Protein AF-A6RE35-F1 (afdb_monomer)

Sequence (112 aa):
MRPPGSALAWGPKTLSGVRTVAKQLSQEARRKWWSGACGKLSDWYRGWSFSRPTVEYQVKAPPELTMPRHALHRWLALRSSHGDFSWYHRRFQHADARLTCVCGHNKSPEHL

Secondary structure (DSSP, 8-state):
------------SSHHHHHHHHHHHHHHHHHHHHHHHHTTS-HHHHHGGGTSS-----SSPPGGGGS-HHHHHHHHHHHHT-SS-HHHHHHTT-TT---B-TTSSB--GGG-

Structure (mmCIF, N/CA/C/O backbone):
data_AF-A6RE35-F1
#
_entry.id   AF-A6RE35-F1
#
loop_
_atom_site.group_PDB
_atom_site.id
_atom_site.type_symbol
_atom_site.label_atom_id
_atom_site.label_alt_id
_atom_site.label_comp_id
_atom_site.label_asym_id
_atom_site.label_entity_id
_atom_site.label_seq_id
_atom_site.pdbx_PDB_ins_code
_atom_site.Cartn_x
_atom_site.Cartn_y
_atom_site.Cartn_z
_atom_site.occupancy
_atom_site.B_iso_or_equiv
_atom_site.auth_seq_id
_atom_site.auth_comp_id
_atom_site.auth_asym_id
_atom_site.auth_atom_id
_atom_site.pdbx_PDB_model_num
ATOM 1 N N . MET A 1 1 ? -36.922 13.009 54.046 1.00 37.09 1 MET A N 1
ATOM 2 C CA . MET A 1 1 ? -35.599 13.297 53.449 1.00 37.09 1 MET A CA 1
ATOM 3 C C . MET A 1 1 ? -35.063 12.011 52.838 1.00 37.09 1 MET A C 1
ATOM 5 O O . MET A 1 1 ? -34.934 11.030 53.554 1.00 37.09 1 MET A O 1
ATOM 9 N N . ARG A 1 2 ? -34.858 11.972 51.517 1.00 34.19 2 ARG A N 1
ATOM 10 C CA . ARG A 1 2 ? -34.337 10.807 50.779 1.00 34.19 2 ARG A CA 1
ATOM 11 C C . ARG A 1 2 ? -32.850 11.070 50.513 1.00 34.19 2 ARG A C 1
ATOM 13 O O . ARG A 1 2 ? -32.555 12.182 50.076 1.00 34.19 2 ARG A O 1
ATOM 20 N N . PRO A 1 3 ? -31.919 10.140 50.780 1.00 38.78 3 PRO A N 1
ATOM 21 C CA . PRO A 1 3 ? -30.518 10.397 50.481 1.00 38.78 3 PRO A CA 1
ATOM 22 C C . PRO A 1 3 ? -30.341 10.501 48.956 1.00 38.78 3 PRO A C 1
ATOM 24 O O . PRO A 1 3 ? -31.000 9.755 48.220 1.00 38.78 3 PRO A O 1
ATOM 27 N N . PRO A 1 4 ? -29.502 11.427 48.458 1.00 44.81 4 PRO A N 1
ATOM 28 C CA . PRO A 1 4 ? -29.208 11.530 47.039 1.00 44.81 4 PRO A CA 1
ATOM 29 C C . PRO A 1 4 ? -28.465 10.266 46.613 1.00 44.81 4 PRO A C 1
ATOM 31 O O . PRO A 1 4 ? -27.337 10.002 47.027 1.00 44.81 4 PRO A O 1
ATOM 34 N N . GLY A 1 5 ? -29.157 9.448 45.821 1.00 42.91 5 GLY A N 1
ATOM 35 C CA . GLY A 1 5 ? -28.603 8.254 45.215 1.00 42.91 5 GLY A CA 1
ATOM 36 C C . GLY A 1 5 ? -27.390 8.633 44.385 1.00 42.91 5 GLY A C 1
ATOM 37 O O . GLY A 1 5 ? -27.515 9.309 43.366 1.00 42.91 5 GLY A O 1
ATOM 38 N N . SER A 1 6 ? -26.230 8.178 44.853 1.00 47.31 6 SER A N 1
ATOM 39 C CA . SER A 1 6 ? -25.045 7.933 44.045 1.00 47.31 6 SER A CA 1
ATOM 40 C C . SER A 1 6 ? -25.492 7.416 42.679 1.00 47.31 6 SER A C 1
ATOM 42 O O . SER A 1 6 ? -26.032 6.311 42.558 1.00 47.31 6 SER A O 1
ATOM 44 N N . ALA A 1 7 ? -25.320 8.254 41.658 1.00 46.28 7 ALA A N 1
ATOM 45 C CA . ALA A 1 7 ? -25.406 7.848 40.272 1.00 46.28 7 ALA A CA 1
ATOM 46 C C . ALA A 1 7 ? -24.207 6.934 40.006 1.00 46.28 7 ALA A C 1
ATOM 48 O O . ALA A 1 7 ? -23.206 7.336 39.419 1.00 46.28 7 ALA A O 1
ATOM 49 N N . LEU A 1 8 ? -24.299 5.695 40.496 1.00 48.25 8 LEU A N 1
ATOM 50 C CA . LEU A 1 8 ? -23.496 4.589 40.014 1.00 48.25 8 LEU A CA 1
ATOM 51 C C . LEU A 1 8 ? -23.636 4.625 38.498 1.00 48.25 8 LEU A C 1
ATOM 53 O O . LEU A 1 8 ? -24.734 4.465 37.961 1.00 48.25 8 LEU A O 1
ATOM 57 N N . ALA A 1 9 ? -22.533 4.934 37.827 1.00 59.28 9 ALA A N 1
ATOM 58 C CA . ALA A 1 9 ? -22.393 4.863 36.390 1.00 59.28 9 ALA A CA 1
ATOM 59 C C . ALA A 1 9 ? -22.585 3.396 35.996 1.00 59.28 9 ALA A C 1
ATOM 61 O O . ALA A 1 9 ? -21.635 2.621 35.909 1.00 59.28 9 ALA A O 1
ATOM 62 N N . TRP A 1 10 ? -23.843 2.979 35.856 1.00 58.25 10 TRP A N 1
ATOM 63 C CA . TRP A 1 10 ? -24.172 1.658 35.365 1.00 58.25 10 TRP A CA 1
ATOM 64 C C . TRP A 1 10 ? -23.621 1.607 33.951 1.00 58.25 10 TRP A C 1
ATOM 66 O O . TRP A 1 10 ? -24.116 2.298 33.058 1.00 58.25 10 TRP A O 1
ATOM 76 N N . GLY A 1 11 ? -22.562 0.820 33.776 1.00 66.19 11 GLY A N 1
ATOM 77 C CA . GLY A 1 11 ? -22.033 0.487 32.468 1.00 66.19 11 GLY A CA 1
ATOM 78 C C . GLY A 1 11 ? -23.140 -0.026 31.540 1.00 66.19 11 GLY A C 1
ATOM 79 O O . GLY A 1 11 ? -24.279 -0.256 31.962 1.00 66.19 11 GLY A O 1
ATOM 80 N N . PRO A 1 12 ? -22.834 -0.196 30.250 1.00 71.38 12 PRO A N 1
ATOM 81 C CA . PRO A 1 12 ? -23.834 -0.557 29.258 1.00 71.38 12 PRO A CA 1
ATOM 82 C C . PRO A 1 12 ? -24.687 -1.752 29.709 1.00 71.38 12 PRO A C 1
ATOM 84 O O . PRO A 1 12 ? -24.177 -2.846 29.931 1.00 71.38 12 PRO A O 1
ATOM 87 N N . LYS A 1 13 ? -26.001 -1.531 29.830 1.00 80.56 13 LYS A N 1
ATOM 88 C CA . LYS A 1 13 ? -26.956 -2.533 30.337 1.00 80.56 13 LYS A CA 1
ATOM 89 C C . LYS A 1 13 ? -27.330 -3.605 29.310 1.00 80.56 13 LYS A C 1
ATOM 91 O O . LYS A 1 13 ? -28.060 -4.537 29.625 1.00 80.56 13 LYS A O 1
ATOM 96 N N . THR A 1 14 ? -26.848 -3.468 28.079 1.00 91.00 14 THR A N 1
ATOM 97 C CA . THR A 1 14 ? -27.125 -4.370 26.960 1.00 91.00 14 THR A CA 1
ATOM 98 C C . THR A 1 14 ? -25.826 -4.933 26.393 1.00 91.00 14 THR A C 1
ATOM 100 O O . THR A 1 14 ? -24.789 -4.263 26.385 1.00 91.00 14 THR A O 1
ATOM 103 N N . LEU A 1 15 ? -25.883 -6.151 25.841 1.00 89.25 15 LEU A N 1
ATOM 104 C CA . LEU A 1 15 ? -24.742 -6.775 25.157 1.00 89.25 15 LEU A CA 1
ATOM 105 C C . LEU A 1 15 ? -24.193 -5.887 24.025 1.00 89.25 15 LEU A C 1
ATOM 107 O O . LEU A 1 15 ? -22.982 -5.818 23.812 1.00 89.25 15 LEU A O 1
ATOM 111 N N . SER A 1 16 ? -25.075 -5.184 23.306 1.00 88.25 16 SER A N 1
ATOM 112 C CA . SER A 1 16 ? -24.685 -4.223 22.271 1.00 88.25 16 SER A CA 1
ATOM 113 C C . SER A 1 16 ? -23.888 -3.055 22.851 1.00 88.25 16 SER A C 1
ATOM 115 O O . SER A 1 16 ? -22.843 -2.713 22.303 1.00 88.25 16 SER A O 1
ATOM 117 N N . GLY A 1 17 ? -24.313 -2.497 23.987 1.00 90.62 17 GLY A N 1
ATOM 118 C CA . GLY A 1 17 ? -23.582 -1.435 24.668 1.00 90.62 17 GLY A CA 1
ATOM 119 C C . GLY A 1 17 ? -22.197 -1.887 25.146 1.00 90.62 17 GLY A C 1
ATOM 120 O O . GLY A 1 17 ? -21.223 -1.172 24.926 1.00 90.62 17 GLY A O 1
ATOM 121 N N . VAL A 1 18 ? -22.079 -3.093 25.721 1.00 90.75 18 VAL A N 1
ATOM 122 C CA . VAL A 1 18 ? -20.782 -3.660 26.149 1.00 90.75 18 VAL A CA 1
ATOM 123 C C . VAL A 1 18 ? -19.835 -3.778 24.953 1.00 90.75 18 VAL A C 1
ATOM 125 O O . VAL A 1 18 ? -18.680 -3.359 25.027 1.00 90.75 18 VAL A O 1
ATOM 128 N N . ARG A 1 19 ? -20.332 -4.273 23.810 1.00 91.50 19 ARG A N 1
ATOM 129 C CA . ARG A 1 19 ? -19.558 -4.361 22.560 1.00 91.50 19 ARG A CA 1
ATOM 130 C C . ARG A 1 19 ? -19.131 -2.989 22.038 1.00 91.50 19 ARG A C 1
ATOM 132 O O . ARG A 1 19 ? -18.024 -2.866 21.519 1.00 91.50 19 ARG A O 1
ATOM 139 N N . THR A 1 20 ? -19.982 -1.972 22.151 1.00 91.94 20 THR A N 1
ATOM 140 C CA . THR A 1 20 ? -19.650 -0.600 21.740 1.00 91.94 20 THR A CA 1
ATOM 141 C C . THR A 1 20 ? -18.537 -0.018 22.603 1.00 91.94 20 THR A C 1
ATOM 143 O O . THR A 1 20 ? -17.552 0.471 22.053 1.00 91.94 20 THR A O 1
ATOM 146 N N . VAL A 1 21 ? -18.635 -0.148 23.928 1.00 91.94 21 VAL A N 1
ATOM 147 C CA . VAL A 1 21 ? -17.594 0.322 24.855 1.00 91.94 21 VAL A CA 1
ATOM 148 C C . VAL A 1 21 ? -16.276 -0.416 24.612 1.00 91.94 21 VAL A C 1
ATOM 150 O O . VAL A 1 21 ? -15.232 0.216 24.483 1.00 91.94 21 VAL A O 1
ATOM 153 N N . ALA A 1 22 ? -16.309 -1.740 24.432 1.00 91.75 22 ALA A N 1
ATOM 154 C CA . ALA A 1 22 ? -15.113 -2.512 24.095 1.00 91.75 22 ALA A CA 1
ATOM 155 C C . ALA A 1 22 ? -14.460 -2.046 22.776 1.00 91.75 22 ALA A C 1
ATOM 157 O O . ALA A 1 22 ? -13.236 -1.930 22.691 1.00 91.75 22 ALA A O 1
ATOM 158 N N . LYS A 1 23 ? -15.263 -1.729 21.747 1.00 89.19 23 LYS A N 1
ATOM 159 C CA . LYS A 1 23 ? -14.761 -1.164 20.482 1.00 89.19 23 LYS A CA 1
ATOM 160 C C . LYS A 1 23 ? -14.122 0.210 20.683 1.00 89.19 23 LYS A C 1
ATOM 162 O O . LYS A 1 23 ? -13.052 0.437 20.122 1.00 89.19 23 LYS A O 1
ATOM 167 N N . GLN A 1 24 ? -14.743 1.095 21.463 1.00 91.31 24 GLN A N 1
ATOM 168 C CA . GLN A 1 24 ? -14.203 2.425 21.767 1.00 91.31 24 GLN A CA 1
ATOM 169 C C . GLN A 1 24 ? -12.859 2.325 22.493 1.00 91.31 24 GLN A C 1
ATOM 171 O O . GLN A 1 24 ? -11.870 2.880 22.022 1.00 91.31 24 GLN A O 1
ATOM 176 N N . LEU A 1 25 ? -12.783 1.520 23.555 1.00 93.50 25 LEU A N 1
ATOM 177 C CA . LEU A 1 25 ? -11.541 1.294 24.300 1.00 93.50 25 LEU A CA 1
ATOM 178 C C . LEU A 1 25 ? -10.432 0.720 23.408 1.00 93.50 25 LEU A C 1
ATOM 180 O O . LEU A 1 25 ? -9.287 1.164 23.470 1.00 93.50 25 LEU A O 1
ATOM 184 N N . SER A 1 26 ? -10.766 -0.225 22.523 1.00 89.12 26 SER A N 1
ATOM 185 C CA . SER A 1 26 ? -9.812 -0.768 21.548 1.00 89.12 26 SER A CA 1
ATOM 186 C C . SER A 1 26 ? -9.311 0.298 20.564 1.00 89.12 26 SER A C 1
ATOM 188 O O . SER A 1 26 ? -8.119 0.337 20.249 1.00 89.12 26 SER A O 1
ATOM 190 N N . GLN A 1 27 ? -10.193 1.181 20.085 1.00 87.12 27 GLN A N 1
ATOM 191 C CA . GLN A 1 27 ? -9.822 2.291 19.203 1.00 87.12 27 GLN A CA 1
ATOM 192 C C . GLN A 1 27 ? -8.930 3.313 19.918 1.00 87.12 27 GLN A C 1
ATOM 194 O O . GLN A 1 27 ? -7.934 3.754 19.346 1.00 87.12 27 GLN A O 1
ATOM 199 N N . GLU A 1 28 ? -9.235 3.662 21.166 1.00 90.75 28 GLU A N 1
ATOM 200 C CA . GLU A 1 28 ? -8.427 4.587 21.964 1.00 90.75 28 GLU A CA 1
ATOM 201 C C . GLU A 1 28 ? -7.042 4.026 22.281 1.00 90.75 28 GLU A C 1
ATOM 203 O O . GLU A 1 28 ? -6.039 4.708 22.060 1.00 90.75 28 GLU A O 1
ATOM 208 N N . ALA A 1 29 ? -6.966 2.775 22.745 1.00 91.06 29 ALA A N 1
ATOM 209 C CA . ALA A 1 29 ? -5.698 2.098 23.011 1.00 91.06 29 ALA A CA 1
A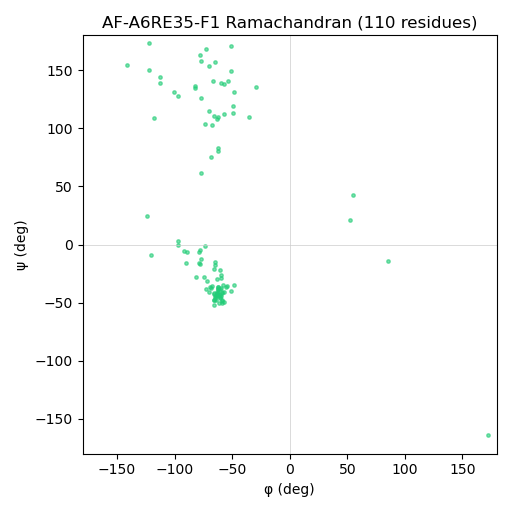TOM 210 C C . ALA A 1 29 ? -4.818 2.062 21.753 1.00 91.06 29 ALA A C 1
ATOM 212 O O . ALA A 1 29 ? -3.620 2.336 21.809 1.00 91.06 29 ALA A O 1
ATOM 213 N N . ARG A 1 30 ? -5.433 1.812 20.593 1.00 87.69 30 ARG A N 1
ATOM 214 C CA . ARG A 1 30 ? -4.754 1.820 19.298 1.00 87.69 30 ARG A CA 1
ATOM 215 C C . ARG A 1 30 ? -4.228 3.196 18.910 1.00 87.69 30 ARG A C 1
ATOM 217 O O . ARG A 1 30 ? -3.086 3.293 18.475 1.00 87.69 30 ARG A O 1
ATOM 224 N N . ARG A 1 31 ? -5.031 4.254 19.068 1.00 85.31 31 ARG A N 1
ATOM 225 C CA . ARG A 1 31 ? -4.598 5.634 18.783 1.00 85.31 31 ARG A CA 1
ATOM 226 C C . ARG A 1 31 ? -3.418 6.033 19.667 1.00 85.31 31 ARG A C 1
ATOM 228 O O . ARG A 1 31 ? -2.448 6.577 19.151 1.00 85.31 31 ARG A O 1
ATOM 235 N N . LYS A 1 32 ? -3.475 5.697 20.961 1.00 90.06 32 LYS A N 1
ATOM 236 C CA . LYS A 1 32 ? -2.385 5.933 21.924 1.00 90.06 32 LYS A CA 1
ATOM 237 C C . LYS A 1 32 ? -1.109 5.170 21.557 1.00 90.06 32 LYS A C 1
ATOM 239 O O . LYS A 1 32 ? -0.015 5.724 21.625 1.00 90.06 32 LYS A O 1
ATOM 244 N N . TRP A 1 33 ? -1.236 3.911 21.140 1.00 89.69 33 TRP A N 1
ATOM 245 C CA . TRP A 1 33 ? -0.092 3.139 20.659 1.00 89.69 33 TRP A CA 1
ATOM 246 C C . TRP A 1 33 ? 0.509 3.752 19.385 1.00 89.69 33 TRP A C 1
ATOM 248 O O . TRP A 1 33 ? 1.720 3.966 19.328 1.00 89.69 33 TRP A O 1
ATOM 258 N N . TRP A 1 34 ? -0.324 4.099 18.396 1.00 87.44 34 TRP A N 1
ATOM 259 C CA . TRP A 1 34 ? 0.142 4.676 17.132 1.00 87.44 34 TRP A CA 1
ATOM 260 C C . TRP A 1 34 ? 0.845 6.016 17.336 1.00 87.44 34 TRP A C 1
ATOM 262 O O . TRP A 1 34 ? 1.900 6.226 16.752 1.00 87.44 34 TRP A O 1
ATOM 272 N N . SER A 1 35 ? 0.344 6.891 18.217 1.00 83.31 35 SER A N 1
ATOM 273 C CA . SER A 1 35 ? 1.025 8.158 18.515 1.00 83.31 35 SER A CA 1
ATOM 274 C C . SER A 1 35 ? 2.440 7.952 19.062 1.00 83.31 35 SER A C 1
ATOM 276 O O . SER A 1 35 ? 3.348 8.692 18.693 1.00 83.31 35 SER A O 1
ATOM 278 N N . GLY A 1 36 ? 2.656 6.920 19.888 1.00 86.19 36 GLY A N 1
ATOM 279 C CA . GLY A 1 36 ? 3.995 6.562 20.367 1.00 86.19 36 GLY A CA 1
ATOM 280 C C . GLY A 1 36 ? 4.872 5.922 19.285 1.00 86.19 36 GLY A C 1
ATOM 281 O O . GLY A 1 36 ? 6.066 6.206 19.201 1.00 86.19 36 GLY A O 1
ATOM 282 N N . ALA A 1 37 ? 4.290 5.079 18.428 1.00 84.44 37 ALA A N 1
ATOM 283 C CA . ALA A 1 37 ? 5.000 4.438 17.323 1.00 84.44 37 ALA A CA 1
ATOM 284 C C . ALA A 1 37 ? 5.413 5.441 16.230 1.00 84.44 37 ALA A C 1
ATOM 286 O O . ALA A 1 37 ? 6.524 5.347 15.709 1.00 84.44 37 ALA A O 1
ATOM 287 N N . CYS A 1 38 ? 4.571 6.438 15.936 1.00 77.25 38 CYS A N 1
ATOM 288 C CA . CYS A 1 38 ? 4.842 7.481 14.948 1.00 77.25 38 CYS A CA 1
ATOM 289 C C . CYS A 1 38 ? 6.118 8.268 15.240 1.00 77.25 38 CYS A C 1
ATOM 291 O O . CYS A 1 38 ? 6.841 8.631 14.314 1.00 77.25 38 CYS A O 1
ATOM 293 N N . GLY A 1 39 ? 6.432 8.492 16.519 1.00 78.69 39 GLY A N 1
ATOM 294 C CA . GLY A 1 39 ? 7.669 9.162 16.921 1.00 78.69 39 GLY A CA 1
ATOM 295 C C . GLY A 1 39 ? 8.940 8.422 16.484 1.00 78.69 39 GLY A C 1
ATOM 296 O O . GLY A 1 39 ? 9.987 9.045 16.348 1.00 78.69 39 GLY A O 1
ATOM 297 N N . LYS A 1 40 ? 8.850 7.113 16.209 1.00 84.31 40 LYS A N 1
ATOM 298 C CA . LYS A 1 40 ? 9.973 6.270 15.765 1.00 84.31 40 LYS A CA 1
ATOM 299 C C . LYS A 1 40 ? 10.124 6.181 14.242 1.00 84.31 40 LYS A C 1
ATOM 301 O O . LYS A 1 40 ? 11.064 5.545 13.774 1.00 84.31 40 LYS A O 1
ATOM 306 N N . LEU A 1 41 ? 9.206 6.756 13.460 1.00 81.88 41 LEU A N 1
ATOM 307 C CA . LEU A 1 41 ? 9.308 6.768 11.994 1.00 81.88 41 LEU A CA 1
ATOM 308 C C . LEU A 1 41 ? 10.524 7.598 11.547 1.00 81.88 41 LEU A C 1
ATOM 310 O O . LEU A 1 41 ? 10.991 8.459 12.284 1.00 81.88 41 LEU A O 1
ATOM 314 N N . SER A 1 42 ? 11.048 7.367 10.343 1.00 85.75 42 SER A N 1
ATOM 315 C CA . SER A 1 42 ? 12.067 8.252 9.757 1.00 85.75 42 SER A CA 1
ATOM 316 C C . SER A 1 42 ? 11.436 9.529 9.186 1.00 85.75 42 SER A C 1
ATOM 318 O O . SER A 1 42 ? 10.232 9.557 8.917 1.00 85.75 42 SER A O 1
ATOM 320 N N . ASP A 1 43 ? 12.239 10.572 8.943 1.00 81.44 43 ASP A N 1
ATOM 321 C CA . ASP A 1 43 ? 11.772 11.815 8.300 1.00 81.44 43 ASP A CA 1
ATOM 322 C C . ASP A 1 43 ? 11.090 11.566 6.958 1.00 81.44 43 ASP A C 1
ATOM 324 O O . ASP A 1 43 ? 10.077 12.191 6.651 1.00 81.44 43 ASP A O 1
ATOM 328 N N . TRP A 1 44 ? 11.584 10.582 6.203 1.00 79.50 44 TRP A N 1
ATOM 329 C CA . TRP A 1 44 ? 10.981 10.169 4.942 1.00 79.50 44 TRP A CA 1
ATOM 330 C C . TRP A 1 44 ? 9.527 9.715 5.115 1.00 79.50 44 TRP A C 1
ATOM 332 O O . TRP A 1 44 ? 8.635 10.202 4.424 1.00 79.50 44 TRP A O 1
ATOM 342 N N . TYR A 1 45 ? 9.268 8.819 6.074 1.00 75.31 45 TYR A N 1
ATOM 343 C CA . TYR A 1 45 ? 7.913 8.3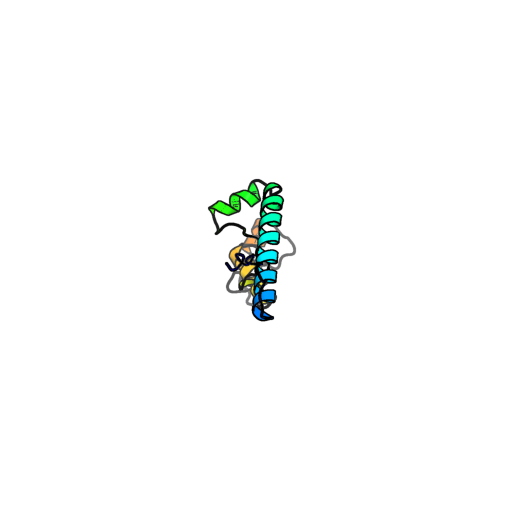38 6.350 1.00 75.31 45 TYR A CA 1
ATOM 344 C C . TYR A 1 45 ? 7.034 9.402 7.016 1.00 75.31 45 TYR A C 1
ATOM 346 O O . TYR A 1 45 ? 5.834 9.446 6.754 1.00 75.31 45 TYR A O 1
ATOM 354 N N . ARG A 1 46 ? 7.609 10.298 7.830 1.00 73.88 46 ARG A N 1
ATOM 355 C CA . ARG A 1 46 ? 6.890 11.470 8.356 1.00 73.88 46 ARG A CA 1
ATOM 356 C C . ARG A 1 46 ? 6.433 12.405 7.232 1.00 73.88 46 ARG A C 1
ATOM 358 O O . ARG A 1 46 ? 5.313 12.911 7.286 1.00 73.88 46 ARG A O 1
ATOM 365 N N . GLY A 1 47 ? 7.254 12.585 6.196 1.00 71.81 47 GLY A N 1
ATOM 366 C CA . GLY A 1 47 ? 6.969 13.438 5.037 1.00 71.81 47 GLY A CA 1
ATOM 367 C C . GLY A 1 47 ? 5.788 12.976 4.174 1.00 71.81 47 GLY A C 1
ATOM 368 O O . GLY A 1 47 ? 5.202 13.781 3.452 1.00 71.81 47 GLY A O 1
ATOM 369 N N . TRP A 1 48 ? 5.358 11.714 4.294 1.00 69.50 48 TRP A N 1
ATOM 370 C CA . TRP A 1 48 ? 4.164 11.211 3.599 1.00 69.50 48 TRP A CA 1
ATOM 371 C C . TRP A 1 48 ? 2.866 11.890 4.065 1.00 69.50 48 TRP A C 1
ATOM 373 O O . TRP A 1 48 ? 1.858 11.823 3.364 1.00 69.50 48 TRP A O 1
ATOM 383 N N . SER A 1 49 ? 2.894 12.590 5.205 1.00 59.03 49 SER A N 1
ATOM 384 C CA . SER A 1 49 ? 1.776 13.391 5.721 1.00 59.03 49 SER A CA 1
ATOM 385 C C . SER A 1 49 ? 1.400 14.604 4.856 1.00 59.03 49 SER A C 1
ATOM 387 O O . SER A 1 49 ? 0.268 15.064 4.952 1.00 59.03 49 SER A O 1
ATOM 389 N N . PHE A 1 50 ? 2.301 15.103 3.998 1.00 47.69 50 PHE A N 1
ATOM 390 C CA . PHE A 1 50 ? 2.056 16.291 3.162 1.00 47.69 50 PHE A CA 1
ATOM 391 C C . PHE A 1 50 ? 1.439 15.987 1.787 1.00 47.69 50 PHE A C 1
ATOM 393 O O . PHE A 1 50 ? 0.935 16.893 1.132 1.00 47.69 50 PHE A O 1
ATOM 400 N N . SER A 1 51 ? 1.478 14.734 1.323 1.00 50.84 51 SER A N 1
ATOM 401 C CA . SER A 1 51 ? 1.077 14.354 -0.047 1.00 50.84 51 SER A CA 1
ATOM 402 C C . SER A 1 51 ? -0.068 13.337 -0.114 1.00 50.84 51 SER A C 1
ATOM 404 O O . SER A 1 51 ? -0.617 13.086 -1.187 1.00 50.84 51 SER A O 1
ATOM 406 N N . ARG A 1 52 ? -0.469 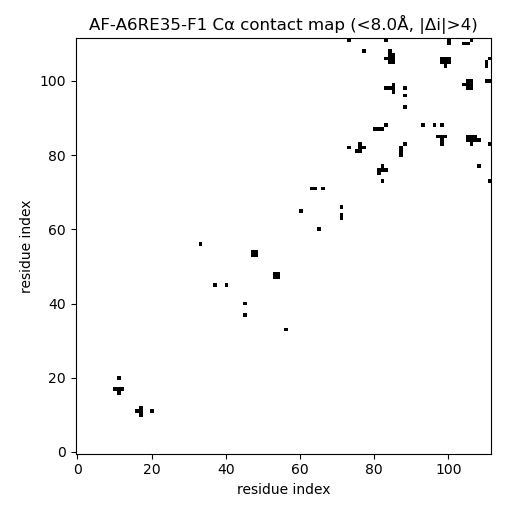12.760 1.022 1.00 52.41 52 ARG A N 1
ATOM 407 C CA . ARG A 1 52 ? -1.637 11.882 1.172 1.00 52.41 52 ARG A CA 1
ATOM 408 C C . ARG A 1 52 ? -2.315 12.206 2.504 1.00 52.41 52 ARG A C 1
ATOM 410 O O . ARG A 1 52 ? -1.616 12.681 3.401 1.00 52.41 52 ARG A O 1
ATOM 417 N N . PRO A 1 53 ? -3.630 11.946 2.672 1.00 52.50 53 PRO A N 1
ATOM 418 C CA . PRO A 1 53 ? -4.220 11.956 4.008 1.00 52.50 53 PRO A CA 1
ATOM 419 C C . PRO A 1 53 ? -3.314 11.118 4.907 1.00 52.50 53 PRO A C 1
ATOM 421 O O . PRO A 1 53 ? -2.845 10.062 4.473 1.00 52.50 53 PRO A O 1
ATOM 424 N N . THR A 1 54 ? -2.981 11.681 6.070 1.00 54.91 54 THR A N 1
ATOM 425 C CA . THR A 1 54 ? -2.015 11.189 7.055 1.00 54.91 54 THR A CA 1
ATOM 426 C C . THR A 1 54 ? -1.925 9.668 7.026 1.00 54.91 54 THR A C 1
ATOM 428 O O . THR A 1 54 ? -2.961 9.008 6.970 1.00 54.91 54 THR A O 1
ATOM 431 N N . VAL A 1 55 ? -0.711 9.100 7.065 1.00 61.78 55 VAL A N 1
ATOM 432 C CA . VAL A 1 55 ? -0.525 7.657 7.291 1.00 61.78 55 VAL A CA 1
ATOM 433 C C . VAL A 1 55 ? -1.086 7.343 8.679 1.00 61.78 55 VAL A C 1
ATOM 435 O O . VAL A 1 55 ? -0.389 7.336 9.689 1.00 61.78 55 VAL A O 1
ATOM 438 N N . GLU A 1 56 ? -2.399 7.197 8.749 1.00 67.88 56 GLU A N 1
ATOM 439 C CA . GLU A 1 56 ? -3.123 6.772 9.917 1.00 67.88 56 GLU A CA 1
ATOM 440 C C . GLU A 1 56 ? -3.036 5.261 9.948 1.00 67.88 56 GLU A C 1
ATOM 442 O O . GLU A 1 56 ? -3.197 4.573 8.937 1.00 67.88 56 GLU A O 1
ATOM 447 N N . TYR A 1 57 ? -2.785 4.728 11.132 1.00 70.69 57 TYR A N 1
ATOM 448 C CA . TYR A 1 57 ? -2.814 3.297 11.319 1.00 70.69 57 TYR A CA 1
ATOM 449 C C . TYR A 1 57 ? -4.244 2.772 11.165 1.00 70.69 57 TYR A C 1
ATOM 451 O O . TYR A 1 57 ? -5.082 2.885 12.066 1.00 70.69 57 TYR A O 1
ATOM 459 N N . GLN A 1 58 ? -4.515 2.176 10.006 1.00 71.88 58 GLN A N 1
ATOM 460 C CA . GLN A 1 58 ? -5.761 1.485 9.711 1.00 71.88 58 GLN A CA 1
ATOM 461 C C . GLN A 1 58 ? -5.590 -0.018 9.949 1.00 71.88 58 GLN A C 1
ATOM 463 O O . GLN A 1 58 ? -4.671 -0.646 9.438 1.00 71.88 58 GLN A O 1
ATOM 468 N N . VAL A 1 59 ? -6.495 -0.611 10.735 1.00 73.19 59 VAL A N 1
ATOM 469 C CA . VAL A 1 59 ? -6.504 -2.072 10.976 1.00 73.19 59 VAL A CA 1
ATOM 470 C C . VAL A 1 59 ? -7.172 -2.833 9.844 1.00 73.19 59 VAL A C 1
ATOM 472 O O . VAL A 1 59 ? -6.868 -3.997 9.607 1.00 73.19 59 VAL A O 1
ATOM 475 N N . LYS A 1 60 ? -8.112 -2.187 9.155 1.00 80.44 60 LYS A N 1
ATOM 476 C CA . LYS A 1 60 ? -8.726 -2.777 7.974 1.00 80.44 60 LYS A CA 1
ATOM 477 C C . LYS A 1 60 ? -7.810 -2.530 6.791 1.00 80.44 60 LYS A C 1
ATOM 479 O O . LYS A 1 60 ? -7.337 -1.411 6.611 1.00 80.44 60 LYS A O 1
ATOM 484 N N . ALA A 1 61 ? -7.596 -3.577 6.003 1.00 79.75 61 ALA A N 1
ATOM 485 C CA . ALA A 1 61 ? -6.931 -3.426 4.727 1.00 79.75 61 ALA A CA 1
ATOM 486 C C . ALA A 1 61 ? -7.717 -2.412 3.867 1.00 79.75 61 ALA A C 1
ATOM 488 O O . ALA A 1 61 ? -8.955 -2.450 3.877 1.00 79.75 61 ALA A O 1
ATOM 489 N N . PRO A 1 62 ? -7.021 -1.515 3.152 1.00 82.06 62 PRO A N 1
ATOM 490 C CA . PRO A 1 62 ? -7.630 -0.653 2.151 1.00 82.06 62 PRO A CA 1
ATOM 491 C C . PRO A 1 62 ? -8.469 -1.462 1.151 1.00 82.06 62 PRO A C 1
ATOM 493 O O . PRO A 1 62 ? -8.113 -2.608 0.856 1.00 82.06 62 PRO A O 1
ATOM 496 N N . PRO A 1 63 ? -9.547 -0.894 0.587 1.00 79.31 63 PRO A N 1
ATOM 497 C CA . PRO A 1 63 ? 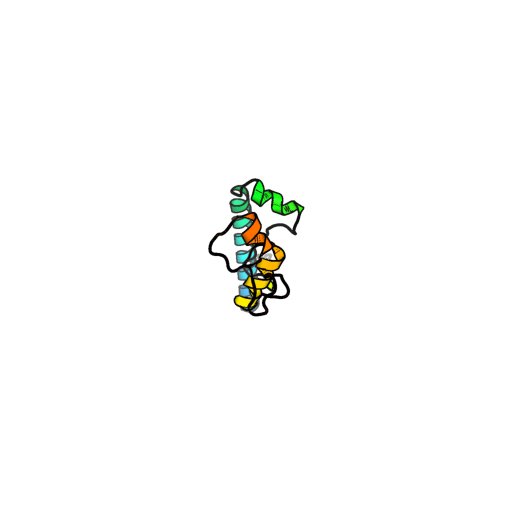-10.366 -1.587 -0.405 1.00 79.31 63 PRO A CA 1
ATOM 498 C C . PRO A 1 63 ? -9.565 -2.001 -1.651 1.00 79.31 63 PRO A C 1
ATOM 500 O O . PRO A 1 63 ? -9.887 -3.000 -2.291 1.00 79.31 63 PRO A O 1
ATOM 503 N N . GLU A 1 64 ? -8.478 -1.301 -1.966 1.00 79.06 64 GLU A N 1
ATOM 504 C CA . GLU A 1 64 ? -7.547 -1.661 -3.035 1.00 79.06 64 GLU A CA 1
ATOM 505 C C . GLU A 1 64 ? -6.857 -3.007 -2.766 1.00 79.06 64 GLU A C 1
ATOM 507 O O . GLU A 1 64 ? -6.562 -3.738 -3.700 1.00 79.06 64 GLU A O 1
ATOM 512 N N . LEU A 1 65 ? -6.650 -3.395 -1.504 1.00 83.75 65 LEU A N 1
ATOM 513 C CA . LEU A 1 65 ? -6.075 -4.695 -1.132 1.00 83.75 65 LEU A CA 1
ATOM 514 C C . LEU A 1 65 ? -7.081 -5.853 -1.192 1.00 83.75 65 LEU A C 1
ATOM 516 O O . LEU A 1 65 ? -6.686 -7.008 -1.053 1.00 83.75 65 LEU A O 1
ATOM 520 N N . THR A 1 66 ? -8.363 -5.567 -1.430 1.00 87.69 66 THR A N 1
ATOM 521 C CA . THR A 1 66 ? -9.402 -6.594 -1.616 1.00 87.69 66 THR A CA 1
ATOM 522 C C . THR A 1 66 ? -9.356 -7.223 -3.008 1.00 87.69 66 THR A C 1
ATOM 524 O O . THR A 1 66 ? -9.961 -8.269 -3.236 1.00 87.69 66 THR A O 1
ATOM 527 N N . MET A 1 67 ? -8.675 -6.583 -3.961 1.00 87.06 67 MET A N 1
ATOM 528 C CA . MET A 1 67 ? -8.621 -7.058 -5.337 1.00 87.06 67 MET A CA 1
ATOM 529 C C . MET A 1 67 ? -7.785 -8.349 -5.462 1.00 87.06 67 MET A C 1
ATOM 531 O O . MET A 1 67 ? -6.862 -8.571 -4.670 1.00 87.06 67 MET A O 1
ATOM 535 N N . PRO A 1 68 ? -8.053 -9.204 -6.469 1.00 90.69 68 PRO A N 1
ATOM 536 C CA . PRO A 1 68 ? -7.258 -10.404 -6.700 1.00 90.69 68 PRO A CA 1
ATOM 537 C C . PRO A 1 68 ? -5.768 -10.079 -6.817 1.00 90.69 68 PRO A C 1
ATOM 539 O O . PRO A 1 68 ? -5.382 -9.100 -7.458 1.00 90.69 68 PRO A O 1
ATOM 542 N N . ARG A 1 69 ? -4.915 -10.940 -6.251 1.00 89.69 69 ARG A N 1
ATOM 543 C CA . ARG A 1 69 ? -3.462 -10.709 -6.161 1.00 89.69 69 ARG A CA 1
ATOM 544 C C . ARG A 1 69 ? -2.813 -10.336 -7.500 1.00 89.69 69 ARG A C 1
ATOM 546 O O . ARG A 1 69 ? -1.957 -9.457 -7.530 1.00 89.69 69 ARG A O 1
ATOM 553 N N . HIS A 1 70 ? -3.221 -10.974 -8.599 1.00 87.25 70 HIS A N 1
ATOM 554 C CA . HIS A 1 70 ? -2.689 -10.692 -9.938 1.00 87.25 70 HIS A CA 1
ATOM 555 C C . HIS A 1 70 ? -3.053 -9.278 -10.424 1.00 87.25 70 HIS A C 1
ATOM 557 O O . HIS A 1 70 ? -2.209 -8.571 -10.973 1.00 87.25 70 HIS A O 1
ATOM 563 N N . ALA A 1 71 ? -4.290 -8.842 -10.177 1.00 88.25 71 ALA A N 1
ATOM 564 C CA . ALA A 1 71 ? -4.770 -7.519 -10.547 1.00 88.25 71 ALA A CA 1
ATOM 565 C C . ALA A 1 71 ? -4.111 -6.438 -9.680 1.00 88.25 71 ALA A C 1
ATOM 567 O O . ALA A 1 71 ? -3.675 -5.418 -10.209 1.00 88.25 71 ALA A O 1
ATOM 568 N N . LEU A 1 72 ? -3.953 -6.699 -8.374 1.00 89.50 72 LEU A N 1
ATOM 569 C CA . LEU A 1 72 ? -3.226 -5.812 -7.462 1.00 89.50 72 LEU A CA 1
ATOM 570 C C . LEU A 1 72 ? -1.784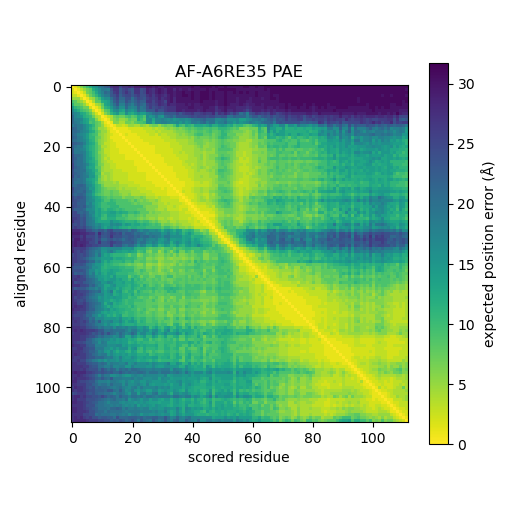 -5.610 -7.913 1.00 89.50 72 LEU A C 1
ATOM 572 O O . LEU A 1 72 ? -1.314 -4.478 -7.984 1.00 89.50 72 LEU A O 1
ATOM 576 N N . HIS A 1 73 ? -1.096 -6.703 -8.248 1.00 87.62 73 HIS A N 1
ATOM 577 C CA . HIS A 1 73 ? 0.280 -6.652 -8.725 1.00 87.62 73 HIS A CA 1
ATOM 578 C C . HIS A 1 73 ? 0.411 -5.771 -9.975 1.00 87.62 73 HIS A C 1
ATOM 580 O O . HIS A 1 73 ? 1.240 -4.863 -9.996 1.00 87.62 73 HIS A O 1
ATOM 586 N N . ARG A 1 74 ? -0.447 -5.978 -10.984 1.00 87.06 74 ARG A N 1
ATOM 587 C CA . ARG A 1 74 ? -0.458 -5.156 -12.206 1.00 87.06 74 ARG A CA 1
ATOM 588 C C . ARG A 1 74 ? -0.745 -3.689 -11.902 1.00 87.06 74 ARG A C 1
ATOM 590 O O . ARG A 1 74 ? -0.038 -2.813 -12.386 1.00 87.06 74 ARG A O 1
ATOM 597 N N . TRP A 1 75 ? -1.742 -3.410 -11.068 1.00 87.75 75 TRP A N 1
ATOM 598 C CA . TRP A 1 75 ? -2.109 -2.043 -10.710 1.00 87.75 75 TRP A CA 1
ATOM 599 C C . TRP A 1 75 ? -0.989 -1.307 -9.964 1.00 87.75 75 TRP A C 1
ATOM 601 O O . TRP A 1 75 ? -0.685 -0.155 -10.277 1.00 87.75 75 TRP A O 1
ATOM 611 N N . LEU A 1 76 ? -0.324 -1.973 -9.016 1.00 88.44 76 LEU A N 1
ATOM 612 C CA . LEU A 1 76 ? 0.842 -1.419 -8.327 1.00 88.44 76 LEU A CA 1
ATOM 613 C C . LEU A 1 76 ? 1.997 -1.167 -9.298 1.00 88.44 76 LEU A C 1
ATOM 615 O O . LEU A 1 76 ? 2.612 -0.100 -9.232 1.00 88.44 76 LEU A O 1
ATOM 619 N N . ALA A 1 77 ? 2.255 -2.101 -10.217 1.00 89.06 77 ALA A N 1
ATOM 620 C CA . ALA A 1 77 ? 3.293 -1.947 -11.227 1.00 89.06 77 ALA A CA 1
ATOM 621 C C . ALA A 1 77 ? 3.039 -0.730 -12.126 1.00 89.06 77 ALA A C 1
ATOM 623 O O . ALA A 1 77 ? 3.932 0.091 -12.328 1.00 89.06 77 ALA A O 1
ATOM 624 N N . LEU A 1 78 ? 1.797 -0.551 -12.582 1.00 87.75 78 LEU A N 1
ATOM 625 C CA . LEU A 1 78 ? 1.373 0.618 -13.352 1.00 87.75 78 LEU A CA 1
ATOM 626 C C . LEU A 1 78 ? 1.590 1.926 -12.585 1.00 87.75 78 LEU A C 1
ATOM 628 O O . LEU A 1 78 ? 2.180 2.864 -13.114 1.00 87.75 78 LEU A O 1
ATOM 632 N N . ARG A 1 79 ? 1.163 1.989 -11.319 1.00 85.69 79 ARG A N 1
ATOM 633 C CA . ARG A 1 79 ? 1.262 3.209 -10.500 1.00 85.69 79 ARG A CA 1
ATOM 634 C C . ARG A 1 79 ? 2.681 3.613 -10.146 1.00 85.69 79 ARG A C 1
ATOM 636 O O . ARG A 1 79 ? 2.962 4.797 -10.001 1.00 85.69 79 ARG A O 1
ATOM 643 N N . SER A 1 80 ? 3.538 2.630 -9.921 1.00 85.75 80 SER A N 1
ATOM 644 C CA . SER A 1 80 ? 4.939 2.851 -9.575 1.00 85.75 80 SER A CA 1
ATOM 645 C C . SER A 1 80 ? 5.834 2.933 -10.807 1.00 85.75 80 SER A C 1
ATOM 647 O O . SER A 1 80 ? 7.020 3.224 -10.670 1.00 85.75 80 SER A O 1
ATOM 649 N N . SER A 1 81 ? 5.291 2.669 -12.005 1.00 82.56 81 SER A N 1
ATOM 650 C CA . SER A 1 81 ? 6.048 2.425 -13.241 1.00 82.56 81 SER A CA 1
ATOM 651 C C . SER A 1 81 ? 7.129 1.338 -13.096 1.00 82.56 81 SER A C 1
ATOM 653 O O . SER A 1 81 ? 8.086 1.290 -13.871 1.00 82.56 81 SER A O 1
ATOM 655 N N . HIS A 1 82 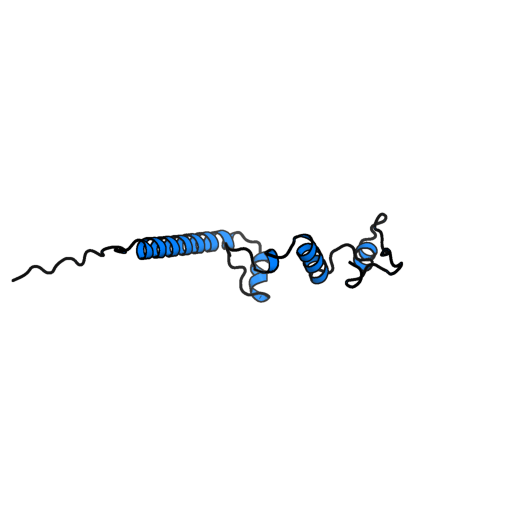? 6.976 0.477 -12.087 1.00 80.31 82 HIS A N 1
ATOM 656 C CA . HIS A 1 82 ? 7.952 -0.503 -11.640 1.00 80.31 82 HIS A CA 1
ATOM 657 C C . HIS A 1 82 ? 7.359 -1.898 -11.824 1.00 80.31 82 HIS A C 1
ATOM 659 O O . HIS A 1 82 ? 6.433 -2.292 -11.122 1.00 80.31 82 HIS A O 1
ATOM 665 N N . GLY A 1 83 ? 7.872 -2.658 -12.784 1.00 82.31 83 GLY A N 1
ATOM 666 C CA . GLY A 1 83 ? 7.325 -3.963 -13.135 1.00 82.31 83 GLY A CA 1
ATOM 667 C C . GLY A 1 83 ? 7.986 -4.528 -14.379 1.00 82.31 83 GLY A C 1
ATOM 668 O O . GLY A 1 83 ? 9.028 -4.035 -14.810 1.00 82.31 83 GLY A O 1
ATOM 669 N N . ASP A 1 84 ? 7.352 -5.538 -14.964 1.00 86.56 84 ASP A N 1
ATOM 670 C CA . ASP A 1 84 ? 7.811 -6.211 -16.180 1.00 86.56 84 ASP A CA 1
ATOM 671 C C . ASP A 1 84 ? 7.512 -5.367 -17.432 1.00 86.56 84 ASP A C 1
ATOM 673 O O . ASP A 1 84 ? 6.730 -5.731 -18.308 1.00 86.56 84 ASP A O 1
ATOM 677 N N . PHE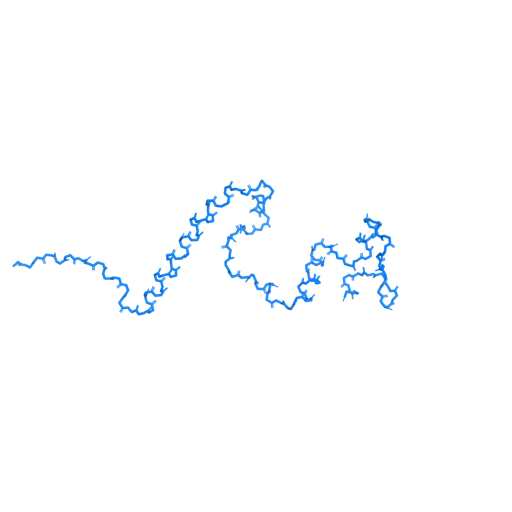 A 1 85 ? 8.099 -4.172 -17.471 1.00 89.44 85 PHE A N 1
ATOM 678 C CA . PHE A 1 85 ? 7.977 -3.216 -18.561 1.00 89.44 85 PHE A CA 1
ATOM 679 C C . PHE A 1 85 ? 9.305 -3.052 -19.279 1.00 89.44 85 PHE A C 1
ATOM 681 O O . PHE A 1 85 ? 10.372 -2.994 -18.659 1.00 89.44 85 PHE A O 1
ATOM 688 N N . SER A 1 86 ? 9.248 -2.864 -20.596 1.00 89.38 86 SER A N 1
ATOM 689 C CA . SER A 1 86 ? 10.458 -2.753 -21.405 1.00 89.38 86 SER A CA 1
ATOM 690 C C . SER A 1 86 ? 11.313 -1.542 -21.022 1.00 89.38 86 SER A C 1
ATOM 692 O O . SER A 1 86 ? 12.536 -1.631 -21.046 1.00 89.38 86 SER A O 1
ATOM 694 N N . TRP A 1 87 ? 10.705 -0.401 -20.666 1.00 88.81 87 TRP A N 1
ATOM 695 C CA . TRP A 1 87 ? 11.468 0.798 -20.284 1.00 88.81 87 TRP A CA 1
ATOM 696 C C . TRP A 1 87 ? 12.185 0.623 -18.946 1.00 88.81 87 TRP A C 1
ATOM 698 O O . TRP A 1 87 ? 13.302 1.109 -18.793 1.00 88.81 87 TRP A O 1
ATOM 708 N N . TYR A 1 88 ? 11.560 -0.071 -17.991 1.00 90.50 88 TYR A N 1
ATOM 709 C CA . TYR A 1 88 ? 12.125 -0.291 -16.666 1.00 90.50 88 TYR A CA 1
ATOM 710 C C . TYR A 1 88 ? 13.371 -1.170 -16.789 1.00 90.50 88 TYR A C 1
ATOM 712 O O . TYR A 1 88 ? 14.462 -0.761 -16.397 1.00 90.50 88 TYR A O 1
ATOM 720 N N . HIS A 1 89 ? 13.240 -2.313 -17.462 1.00 91.19 89 HIS A N 1
ATOM 721 C CA . HIS A 1 89 ? 14.362 -3.217 -17.694 1.00 91.19 89 HIS A CA 1
ATOM 722 C C . HIS A 1 89 ? 15.488 -2.588 -18.520 1.00 91.19 89 HIS A C 1
ATOM 724 O O . HIS A 1 89 ? 16.655 -2.816 -18.215 1.00 91.19 89 HIS A O 1
ATOM 730 N N . ARG A 1 90 ? 15.167 -1.740 -19.510 1.00 91.06 90 ARG A N 1
ATOM 731 C CA . ARG A 1 90 ? 16.179 -0.970 -20.257 1.00 91.06 90 ARG A CA 1
ATOM 732 C C . ARG A 1 90 ? 16.912 0.035 -19.374 1.00 91.06 90 ARG A C 1
ATOM 734 O O . ARG A 1 90 ? 18.132 0.123 -19.456 1.00 91.06 90 ARG A O 1
ATOM 741 N N . ARG A 1 91 ? 16.192 0.777 -18.524 1.00 90.94 91 ARG A N 1
ATOM 742 C CA . ARG A 1 91 ? 16.779 1.788 -17.630 1.00 90.94 91 ARG A CA 1
ATOM 743 C C . ARG A 1 91 ? 17.795 1.179 -16.662 1.00 90.94 91 ARG A C 1
ATOM 745 O O . ARG A 1 91 ? 18.812 1.809 -16.400 1.00 90.94 91 ARG A O 1
ATOM 752 N N . PHE A 1 92 ? 17.518 -0.021 -16.155 1.00 88.44 92 PHE A N 1
ATOM 753 C CA . PHE A 1 92 ? 18.393 -0.733 -15.217 1.00 88.44 92 PHE A CA 1
ATOM 754 C C . PHE A 1 92 ? 19.303 -1.778 -15.885 1.00 88.44 92 PHE A C 1
ATOM 756 O O . PHE A 1 92 ? 20.049 -2.454 -15.189 1.00 88.44 92 PHE A O 1
ATOM 763 N N . GLN A 1 93 ? 19.267 -1.898 -17.217 1.00 88.81 93 GLN A N 1
ATOM 764 C CA . GLN A 1 93 ? 20.108 -2.810 -18.006 1.00 88.81 93 GLN A CA 1
ATOM 765 C C . GLN A 1 93 ? 20.017 -4.285 -17.572 1.00 88.81 93 GLN A C 1
ATOM 767 O O . GLN A 1 93 ? 21.019 -4.992 -17.497 1.00 88.81 93 GLN A O 1
ATOM 772 N N . HIS A 1 94 ? 18.806 -4.773 -17.297 1.00 90.12 94 HIS A N 1
ATOM 773 C CA . HIS A 1 94 ? 18.601 -6.188 -16.970 1.00 90.12 94 HIS A CA 1
ATOM 774 C C . HIS A 1 94 ? 18.818 -7.047 -18.228 1.00 90.12 94 HIS A C 1
ATOM 776 O O . HIS A 1 94 ? 18.058 -6.929 -19.190 1.00 90.12 94 HIS A O 1
ATOM 782 N N . ALA A 1 95 ? 19.849 -7.896 -18.224 1.00 84.38 95 ALA A N 1
ATOM 783 C CA . ALA A 1 95 ? 20.280 -8.665 -19.397 1.00 84.38 95 ALA A CA 1
ATOM 784 C C . ALA A 1 95 ? 19.357 -9.848 -19.745 1.00 84.38 95 ALA A C 1
ATOM 786 O O . ALA A 1 95 ? 19.253 -10.241 -20.903 1.00 84.38 95 ALA A O 1
ATOM 787 N N . ASP A 1 96 ? 18.675 -10.405 -18.750 1.00 85.94 96 ASP A N 1
ATOM 788 C CA . ASP A 1 96 ? 17.803 -11.580 -18.837 1.00 85.94 96 ASP A CA 1
ATOM 789 C C . ASP A 1 96 ? 16.313 -11.2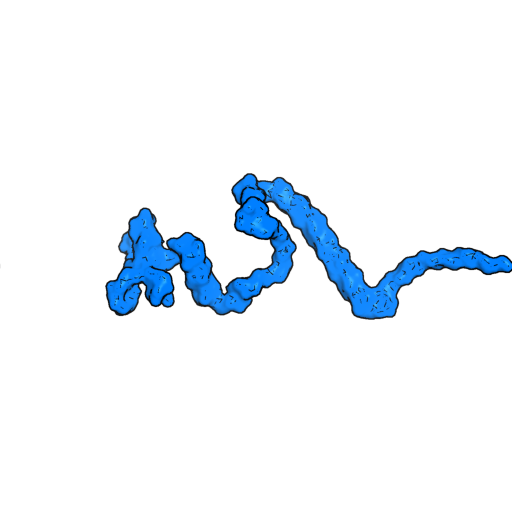22 -18.982 1.00 85.94 96 ASP A C 1
ATOM 791 O O . ASP A 1 96 ? 15.450 -12.095 -19.096 1.00 85.94 96 ASP A O 1
ATOM 795 N N . ALA A 1 97 ? 15.985 -9.930 -19.005 1.00 85.44 97 ALA A N 1
ATOM 796 C CA . ALA A 1 97 ? 14.607 -9.480 -1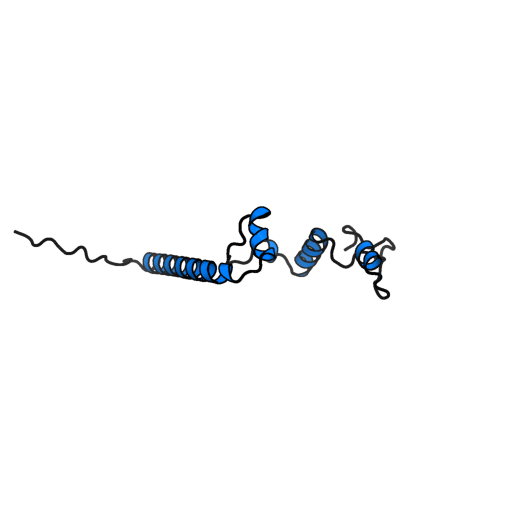9.055 1.00 85.44 97 ALA A CA 1
ATOM 797 C C . ALA A 1 97 ? 14.003 -9.612 -20.458 1.00 85.44 97 ALA A C 1
ATOM 799 O O . ALA A 1 97 ? 14.482 -9.043 -21.442 1.00 85.44 97 ALA A O 1
ATOM 800 N N . ARG A 1 98 ? 12.856 -10.289 -20.546 1.00 87.19 98 ARG A N 1
ATOM 801 C CA . ARG A 1 98 ? 12.076 -10.352 -21.783 1.00 87.19 98 ARG A CA 1
ATOM 802 C C . ARG A 1 98 ? 11.385 -9.009 -22.035 1.00 87.19 98 ARG A C 1
ATOM 804 O O . ARG A 1 98 ? 10.356 -8.720 -21.435 1.00 87.19 98 ARG A O 1
ATOM 811 N N . LEU A 1 99 ? 11.915 -8.216 -22.965 1.00 87.81 99 LEU A N 1
ATOM 812 C CA . LEU A 1 99 ? 11.397 -6.874 -23.276 1.00 87.81 99 LEU A CA 1
ATOM 813 C C . LEU A 1 99 ? 10.138 -6.873 -24.155 1.00 87.81 99 LEU A C 1
ATOM 815 O O . LEU A 1 99 ? 9.462 -5.847 -24.252 1.00 87.81 99 LEU A O 1
ATOM 819 N N . THR A 1 100 ? 9.827 -7.998 -24.798 1.00 89.81 100 THR A N 1
ATOM 820 C CA . THR A 1 100 ? 8.721 -8.128 -25.750 1.00 89.81 100 THR A CA 1
ATOM 821 C C . THR A 1 100 ? 7.617 -9.041 -25.226 1.00 89.81 100 THR A C 1
ATOM 823 O O . THR A 1 100 ? 7.858 -10.095 -24.626 1.00 89.81 100 THR A O 1
ATOM 826 N N . CYS A 1 101 ? 6.375 -8.628 -25.455 1.00 87.19 101 CYS A N 1
ATOM 827 C CA . CYS A 1 101 ? 5.188 -9.434 -25.218 1.00 87.19 101 CYS A CA 1
ATOM 828 C C . CYS A 1 101 ? 5.075 -10.546 -26.278 1.00 87.19 101 CYS A C 1
ATOM 830 O O . CYS A 1 101 ? 5.782 -10.552 -27.287 1.00 87.19 101 CYS A O 1
ATOM 832 N N . VAL A 1 102 ? 4.181 -11.510 -26.055 1.00 85.81 102 VAL A N 1
ATOM 833 C CA . VAL A 1 102 ? 3.877 -12.585 -27.014 1.00 85.81 102 VAL A CA 1
ATOM 834 C C . VAL A 1 102 ? 3.368 -12.023 -28.348 1.00 85.81 102 VAL A C 1
ATOM 836 O O . VAL A 1 102 ? 3.645 -12.604 -29.389 1.00 85.81 102 VAL A O 1
ATOM 839 N N . CYS A 1 103 ? 2.717 -10.855 -28.340 1.00 88.19 103 CYS A N 1
ATOM 840 C CA . CYS A 1 103 ? 2.301 -10.145 -29.553 1.00 88.19 103 CYS A CA 1
ATOM 841 C C . CYS A 1 103 ? 3.454 -9.475 -30.331 1.00 88.19 103 CYS A C 1
ATOM 843 O O . CYS A 1 103 ? 3.207 -8.839 -31.348 1.00 88.19 103 CYS A O 1
ATOM 845 N N . GLY A 1 104 ? 4.702 -9.564 -29.859 1.00 85.12 104 GLY A N 1
ATOM 846 C CA . GLY A 1 104 ? 5.877 -8.972 -30.510 1.00 85.12 104 GLY A CA 1
ATOM 847 C C . GLY A 1 104 ? 6.137 -7.501 -30.162 1.00 85.12 104 GLY A C 1
ATOM 848 O O . GLY A 1 104 ? 7.245 -7.016 -30.379 1.00 85.12 104 GLY A O 1
ATOM 849 N N . HIS A 1 105 ? 5.176 -6.799 -29.555 1.00 87.50 105 HIS A N 1
ATOM 850 C CA . HIS A 1 105 ? 5.371 -5.425 -29.087 1.00 87.50 105 HIS A CA 1
ATOM 851 C C . HIS A 1 105 ? 6.174 -5.348 -27.783 1.00 87.50 105 HIS A C 1
ATOM 853 O O . HIS A 1 105 ? 6.241 -6.298 -27.000 1.00 87.50 105 HIS A O 1
ATOM 859 N N . ASN A 1 106 ? 6.778 -4.184 -27.532 1.00 88.44 106 ASN A N 1
ATOM 860 C CA . ASN A 1 106 ? 7.436 -3.885 -26.261 1.00 88.44 106 ASN A CA 1
ATOM 861 C C . ASN A 1 106 ? 6.434 -3.984 -25.100 1.00 88.44 106 ASN A C 1
ATOM 863 O O . ASN A 1 106 ? 5.311 -3.495 -25.215 1.00 88.44 106 ASN A O 1
ATOM 867 N N . LYS A 1 107 ? 6.850 -4.565 -23.968 1.00 87.62 107 LYS A N 1
ATOM 868 C CA . LYS A 1 107 ? 5.999 -4.653 -22.774 1.00 87.62 107 LYS A CA 1
ATOM 869 C C . LYS A 1 107 ? 5.668 -3.260 -22.244 1.00 87.62 107 LYS A C 1
ATOM 871 O O . LYS A 1 107 ? 6.529 -2.572 -21.689 1.00 87.62 107 LYS A O 1
ATOM 876 N N . SER A 1 108 ? 4.415 -2.866 -22.429 1.00 84.94 108 SER A N 1
ATOM 877 C CA . SER A 1 108 ? 3.829 -1.610 -21.970 1.00 84.94 108 SER A CA 1
ATOM 878 C C . SER A 1 108 ? 2.614 -1.888 -21.071 1.00 84.94 108 SER A C 1
ATOM 880 O O . SER A 1 108 ? 2.217 -3.048 -20.948 1.00 84.94 108 SER A O 1
ATOM 882 N N . PRO A 1 109 ? 2.006 -0.869 -20.432 1.00 82.19 109 PRO A N 1
ATOM 883 C CA . PRO A 1 109 ? 0.798 -1.016 -19.614 1.00 82.19 109 PRO A CA 1
ATOM 884 C C . PRO A 1 109 ? -0.324 -1.805 -20.280 1.00 82.19 109 PRO A C 1
ATOM 886 O O . PRO A 1 109 ? -1.047 -2.540 -19.618 1.00 82.19 109 PRO A O 1
ATOM 889 N N . GLU A 1 110 ? -0.441 -1.646 -21.593 1.00 80.81 110 GLU A N 1
ATOM 890 C CA . GLU A 1 110 ? -1.472 -2.245 -22.437 1.00 80.81 110 GLU A CA 1
ATOM 891 C C . GLU A 1 110 ? -1.201 -3.729 -22.732 1.00 80.81 110 GLU A C 1
ATOM 893 O O . GLU A 1 110 ? -2.083 -4.439 -23.202 1.00 80.81 110 GLU A O 1
ATOM 898 N N . HIS A 1 111 ? 0.010 -4.211 -22.432 1.00 76.75 111 HIS A N 1
ATOM 899 C CA . HIS A 1 111 ? 0.515 -5.528 -22.822 1.00 76.75 111 HIS A CA 1
ATOM 900 C C . HIS A 1 111 ? 0.977 -6.389 -21.619 1.00 76.75 111 HIS A C 1
ATOM 902 O O . HIS A 1 111 ? 1.828 -7.266 -21.803 1.00 76.75 111 HIS A O 1
ATOM 908 N N . LEU A 1 112 ? 0.448 -6.125 -20.409 1.00 68.88 112 LEU A N 1
ATOM 909 C CA . LEU A 1 112 ? 0.736 -6.814 -19.127 1.00 68.88 112 LEU A CA 1
ATOM 910 C C . LEU A 1 112 ? -0.139 -8.042 -18.815 1.00 68.88 112 LEU A C 1
ATOM 912 O O . LEU A 1 112 ? -1.350 -8.035 -19.114 1.00 68.88 112 LEU A O 1
#

pLDDT: mean 79.45, std 14.38, range [34.19, 93.5]

Mean predicted aligned error: 11.86 Å

Foldseek 3Di:
DDPPDDPPVPQDPDPVSVVVVVVVVVVVVQVVVVVVVVVVDDPVLVVVVVVDPRPDDDPDDDPLVVDPPVVSVLVVCVVVVNDLFLVNCVVVVPPPRDQAAPVRDGRDSVRD

Radius of gyration: 25.91 Å; Cα contacts (8 Å, |Δi|>4): 57; chains: 1; bounding box: 56×29×84 Å

Solvent-accessible surface area (backbone atoms only — not comparable to full-atom values): 7087 Å² total; per-residue (Å²): 140,78,81,84,74,77,79,71,79,74,66,60,91,41,75,67,43,44,52,50,52,53,52,50,53,53,51,50,54,48,52,59,50,48,62,60,53,58,74,72,54,52,72,72,67,58,54,46,46,80,82,42,84,58,88,65,94,66,90,66,77,57,76,73,71,72,46,58,69,71,59,40,52,52,52,51,18,62,76,67,65,51,59,93,29,31,68,47,38,59,76,71,63,50,86,86,59,80,41,52,34,96,88,67,46,67,20,43,90,93,57,116